Protein AF-A0A661IBD8-F1 (afdb_monomer_lite)

pLDDT: mean 80.23, std 9.5, range [58.62, 95.81]

Secondary structure (DSSP, 8-state):
-HHHHHHHHHHHHHHHHHHHHHHHHHHHHHHHHHHHHHHHHHHHHHHHHHHH-GGGS-GGGG---GGGGGGSPP---SS---GGGG--

Structure (mmCIF, N/CA/C/O backbone):
data_AF-A0A661IBD8-F1
#
_entry.id   AF-A0A661IBD8-F1
#
loop_
_atom_site.group_PDB
_atom_site.id
_atom_site.type_symbol
_atom_site.label_atom_id
_atom_site.label_alt_id
_atom_site.label_comp_id
_atom_site.label_asym_id
_atom_site.label_entity_id
_atom_site.label_seq_id
_atom_site.pdbx_PDB_ins_code
_atom_site.Cartn_x
_atom_site.Cartn_y
_atom_site.Cartn_z
_atom_site.occupancy
_atom_site.B_iso_or_equiv
_atom_site.auth_seq_id
_atom_site.auth_comp_id
_atom_site.auth_asym_id
_atom_site.auth_atom_id
_atom_site.pdbx_PDB_model_num
ATOM 1 N N . MET A 1 1 ? 28.257 -1.913 -56.728 1.00 64.38 1 MET A N 1
ATOM 2 C CA . MET A 1 1 ? 26.929 -1.566 -56.163 1.00 64.38 1 MET A CA 1
ATOM 3 C C . MET A 1 1 ? 26.328 -2.667 -55.298 1.00 64.38 1 MET A C 1
ATOM 5 O O . MET A 1 1 ? 25.962 -2.360 -54.176 1.00 64.38 1 MET A O 1
ATOM 9 N N . LYS A 1 2 ? 26.271 -3.933 -55.748 1.00 70.25 2 LYS A N 1
ATOM 10 C CA . LYS A 1 2 ? 25.652 -5.032 -54.974 1.00 70.25 2 LYS A CA 1
ATOM 11 C C . LYS A 1 2 ? 26.226 -5.194 -53.554 1.00 70.25 2 LYS A C 1
ATOM 13 O O . LYS A 1 2 ? 25.460 -5.210 -52.608 1.00 70.25 2 LYS A O 1
ATOM 18 N N . ILE A 1 3 ? 27.555 -5.187 -53.403 1.00 83.19 3 ILE A N 1
ATOM 19 C CA . ILE A 1 3 ? 28.237 -5.312 -52.096 1.00 83.19 3 ILE A CA 1
ATOM 20 C C . ILE A 1 3 ? 27.896 -4.155 -51.144 1.00 83.19 3 ILE A C 1
ATOM 22 O O . ILE A 1 3 ? 27.652 -4.382 -49.966 1.00 83.19 3 ILE A O 1
ATOM 26 N N . PHE A 1 4 ? 27.822 -2.925 -51.660 1.00 85.75 4 PHE A N 1
ATOM 27 C CA . PHE A 1 4 ? 27.441 -1.745 -50.875 1.00 85.75 4 PHE A CA 1
ATOM 28 C C . PHE A 1 4 ? 26.011 -1.857 -50.336 1.00 8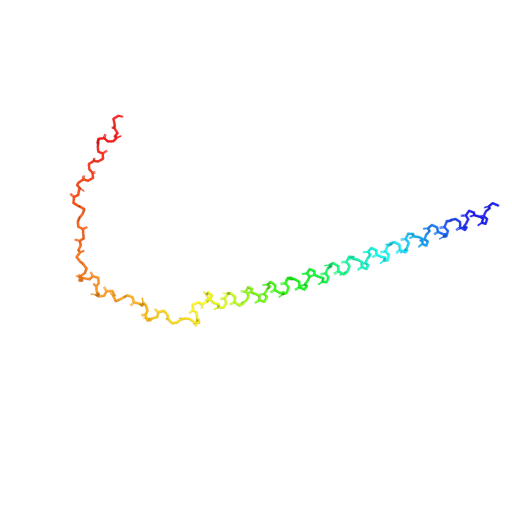5.75 4 PHE A C 1
ATOM 30 O O . PHE A 1 4 ? 25.743 -1.517 -49.188 1.00 85.75 4 PHE A O 1
ATOM 37 N N . LEU A 1 5 ? 25.106 -2.380 -51.162 1.00 86.38 5 LEU A N 1
ATOM 38 C CA . LEU A 1 5 ? 23.702 -2.565 -50.815 1.00 86.38 5 LEU A CA 1
ATOM 39 C C . LEU A 1 5 ? 23.540 -3.662 -49.751 1.00 86.38 5 LEU A C 1
ATOM 41 O O . LEU A 1 5 ? 22.824 -3.472 -48.772 1.00 86.38 5 LEU A O 1
ATOM 45 N N . THR A 1 6 ? 24.294 -4.759 -49.871 1.00 85.56 6 THR A N 1
ATOM 46 C CA . THR A 1 6 ? 24.355 -5.803 -48.839 1.00 85.56 6 THR A CA 1
ATOM 47 C C . THR A 1 6 ? 24.903 -5.262 -47.516 1.00 85.56 6 THR A C 1
ATOM 49 O O . THR A 1 6 ? 24.356 -5.559 -46.457 1.00 85.56 6 THR A O 1
ATOM 52 N N . PHE A 1 7 ? 25.940 -4.421 -47.561 1.00 89.62 7 PHE A N 1
ATOM 53 C CA . PHE A 1 7 ? 26.522 -3.814 -46.362 1.00 89.62 7 PHE A CA 1
ATOM 54 C C . PHE A 1 7 ? 25.539 -2.869 -45.662 1.00 89.62 7 PHE A C 1
ATOM 56 O O . PHE A 1 7 ? 25.421 -2.884 -44.439 1.00 89.62 7 PHE A O 1
ATOM 63 N N . MET A 1 8 ? 24.777 -2.096 -46.439 1.00 87.12 8 MET A N 1
ATOM 64 C CA . MET A 1 8 ? 23.752 -1.204 -45.907 1.00 87.12 8 MET A CA 1
ATOM 65 C C . MET A 1 8 ? 22.626 -1.984 -45.210 1.00 87.12 8 MET A C 1
ATOM 67 O O . MET A 1 8 ? 22.175 -1.580 -44.140 1.00 87.12 8 MET A O 1
ATOM 71 N N . ILE A 1 9 ? 22.203 -3.124 -45.763 1.00 87.94 9 ILE A N 1
ATOM 72 C CA . ILE A 1 9 ? 21.181 -3.985 -45.144 1.00 87.94 9 ILE A CA 1
ATOM 73 C C . ILE A 1 9 ? 21.690 -4.568 -43.818 1.00 87.94 9 ILE A C 1
ATOM 75 O O . ILE A 1 9 ? 20.995 -4.493 -42.804 1.00 87.94 9 ILE A O 1
ATOM 79 N N . ILE A 1 10 ? 22.921 -5.089 -43.798 1.00 88.19 10 ILE A N 1
ATOM 80 C CA . ILE A 1 10 ? 23.526 -5.655 -42.584 1.00 88.19 10 ILE A CA 1
ATOM 81 C C . ILE A 1 10 ? 23.660 -4.575 -41.503 1.00 88.19 10 ILE A C 1
ATOM 83 O O . ILE A 1 10 ? 23.261 -4.796 -40.360 1.00 88.19 10 ILE A O 1
ATOM 87 N N . PHE A 1 11 ? 24.131 -3.380 -41.859 1.00 86.50 11 PHE A N 1
ATOM 88 C CA . PHE A 1 11 ? 24.309 -2.288 -40.904 1.00 86.50 11 PHE A CA 1
ATOM 89 C C . PHE A 1 11 ? 22.987 -1.836 -40.260 1.00 86.50 11 PHE A C 1
ATOM 91 O O . PHE A 1 11 ? 22.912 -1.691 -39.040 1.00 86.50 11 PHE A O 1
ATOM 98 N N . ASN A 1 12 ? 21.917 -1.697 -41.048 1.00 81.94 12 ASN A N 1
ATOM 99 C CA . ASN A 1 12 ? 20.594 -1.349 -40.517 1.00 81.94 12 ASN A CA 1
ATOM 100 C C . ASN A 1 12 ? 20.020 -2.447 -39.604 1.00 81.94 12 ASN A C 1
ATOM 102 O O . ASN A 1 12 ? 19.410 -2.138 -38.579 1.00 81.94 12 ASN A O 1
ATOM 106 N N . SER A 1 13 ? 20.261 -3.724 -39.922 1.00 82.31 13 SER A N 1
ATOM 107 C CA . SER A 1 13 ? 19.820 -4.839 -39.071 1.00 82.31 13 SER A CA 1
ATOM 108 C C . SER A 1 13 ? 20.512 -4.855 -37.698 1.00 82.31 13 SER A C 1
ATOM 110 O O . SER A 1 13 ? 19.871 -5.139 -36.686 1.00 82.31 13 SER A O 1
ATOM 112 N N . LEU A 1 14 ? 21.791 -4.463 -37.638 1.00 82.50 14 LEU A N 1
ATOM 113 C CA . LEU A 1 14 ? 22.546 -4.338 -36.388 1.00 82.50 14 LEU A CA 1
ATOM 114 C C . LEU A 1 14 ? 22.032 -3.193 -35.507 1.00 82.50 14 LEU A C 1
ATOM 116 O O . LEU A 1 14 ? 21.915 -3.366 -34.294 1.00 82.50 14 LEU A O 1
ATOM 120 N N . LEU A 1 15 ? 21.686 -2.049 -36.105 1.00 82.94 15 LEU A N 1
ATOM 121 C CA . LEU A 1 15 ? 21.124 -0.910 -35.374 1.00 82.94 15 LEU A CA 1
ATOM 122 C C . LEU A 1 15 ? 19.767 -1.252 -34.741 1.00 82.94 15 LEU A C 1
ATOM 124 O O . LEU A 1 15 ? 19.579 -1.023 -33.546 1.00 82.94 15 LEU A O 1
ATOM 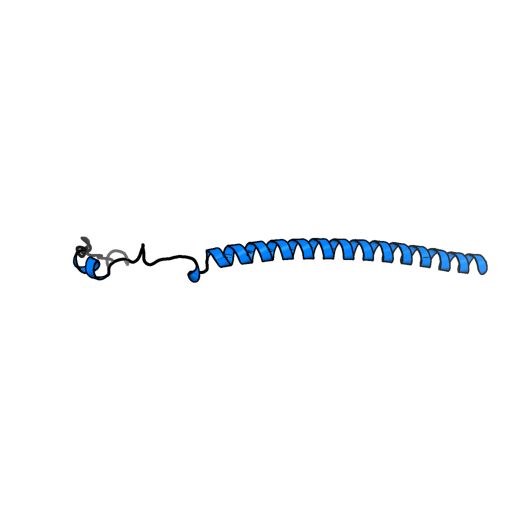128 N N . MET A 1 16 ? 18.858 -1.888 -35.491 1.00 81.00 16 MET A N 1
ATOM 129 C CA . MET A 1 16 ? 17.573 -2.346 -34.937 1.00 81.00 16 MET A CA 1
ATOM 130 C C . MET A 1 16 ? 17.752 -3.364 -33.803 1.00 81.00 16 MET A C 1
ATOM 132 O O . MET A 1 16 ? 17.050 -3.293 -32.792 1.00 81.00 16 MET A O 1
ATOM 136 N N . ALA A 1 17 ? 18.692 -4.303 -33.939 1.00 82.75 17 ALA A N 1
ATOM 137 C CA . ALA A 1 17 ? 18.962 -5.286 -32.895 1.00 82.75 17 ALA A CA 1
ATOM 138 C C . ALA A 1 17 ? 19.479 -4.624 -31.604 1.00 82.75 17 ALA A C 1
ATOM 140 O O . ALA A 1 17 ? 19.017 -4.969 -30.513 1.00 82.75 17 ALA A O 1
ATOM 141 N N . ALA A 1 18 ? 20.370 -3.634 -31.711 1.00 80.62 18 ALA A N 1
ATOM 142 C CA . ALA A 1 18 ? 20.905 -2.906 -30.562 1.00 80.62 18 ALA A CA 1
ATOM 143 C C . ALA A 1 18 ? 19.825 -2.108 -29.805 1.00 80.62 18 ALA A C 1
ATOM 145 O O . ALA A 1 18 ? 19.749 -2.191 -28.575 1.00 80.62 18 ALA A O 1
ATOM 146 N N . ASP A 1 19 ? 18.943 -1.405 -30.522 1.00 79.38 19 ASP A N 1
ATOM 147 C CA . ASP A 1 19 ? 17.821 -0.681 -29.908 1.00 79.38 19 ASP A CA 1
ATOM 148 C C . ASP A 1 19 ? 16.813 -1.629 -29.252 1.00 79.38 19 ASP A C 1
ATOM 150 O O . ASP A 1 19 ? 16.325 -1.365 -28.148 1.00 79.38 19 ASP A O 1
ATOM 154 N N . SER A 1 20 ? 16.549 -2.783 -29.873 1.00 79.19 20 SER A N 1
ATOM 155 C CA . SER A 1 20 ? 15.673 -3.802 -29.289 1.00 79.19 20 SER A CA 1
ATOM 156 C C . SER A 1 20 ? 16.230 -4.355 -27.970 1.00 79.19 20 SER A C 1
ATOM 158 O O . SER A 1 20 ? 15.492 -4.494 -26.992 1.00 79.19 20 SER A O 1
ATOM 160 N N . ALA A 1 21 ? 17.544 -4.594 -27.897 1.00 80.12 21 ALA A N 1
ATOM 161 C CA . ALA A 1 21 ? 18.210 -5.091 -26.698 1.00 80.12 21 ALA A CA 1
ATOM 162 C C . ALA A 1 21 ? 18.194 -4.051 -25.567 1.00 80.12 21 ALA A C 1
ATOM 164 O O . ALA A 1 21 ? 17.920 -4.388 -24.411 1.00 80.12 21 ALA A O 1
ATOM 165 N N . LYS A 1 22 ? 18.423 -2.775 -25.900 1.00 80.69 22 LYS A N 1
ATOM 166 C CA . LYS A 1 22 ? 18.342 -1.662 -24.946 1.00 80.69 22 LYS A CA 1
ATOM 167 C C . LYS A 1 22 ? 16.919 -1.483 -24.410 1.00 80.69 22 LYS A C 1
ATOM 169 O O . LYS A 1 22 ? 16.723 -1.451 -23.196 1.00 80.69 22 LYS A O 1
ATOM 174 N N . SER A 1 23 ? 15.927 -1.473 -25.298 1.00 81.88 23 SER A N 1
ATOM 175 C CA . SER A 1 23 ? 14.505 -1.397 -24.945 1.00 81.88 23 SER A CA 1
ATOM 176 C C . SER A 1 23 ? 14.077 -2.549 -24.030 1.00 81.88 23 SER A C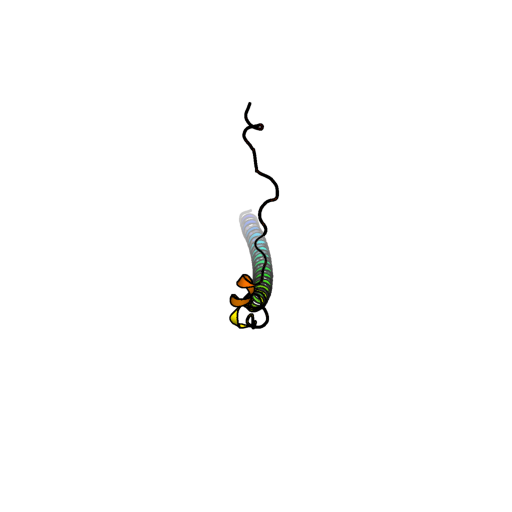 1
ATOM 178 O O . SER A 1 23 ? 13.413 -2.336 -23.012 1.00 81.88 23 SER A O 1
ATOM 180 N N . ASN A 1 24 ? 14.514 -3.776 -24.323 1.00 83.19 24 ASN A N 1
ATOM 181 C CA . ASN A 1 24 ? 14.187 -4.943 -23.508 1.00 83.19 24 ASN A CA 1
ATOM 182 C C . ASN A 1 24 ? 14.821 -4.859 -22.104 1.00 83.19 24 ASN A C 1
ATOM 184 O O . ASN A 1 24 ? 14.156 -5.116 -21.097 1.00 83.19 24 ASN A O 1
ATOM 188 N N . LYS A 1 25 ? 16.072 -4.389 -22.010 1.00 85.88 25 LYS A N 1
ATOM 189 C CA . LYS A 1 25 ? 16.749 -4.140 -20.727 1.00 85.88 25 LYS A CA 1
ATOM 190 C C . LYS A 1 25 ? 16.021 -3.088 -19.883 1.00 85.88 25 LYS A C 1
ATOM 192 O O . LYS A 1 25 ? 15.810 -3.298 -18.690 1.00 85.88 25 LYS A O 1
ATOM 197 N N . GLU A 1 26 ? 15.582 -1.987 -20.490 1.00 86.12 26 GLU A N 1
ATOM 198 C CA . GLU A 1 26 ? 14.818 -0.935 -19.804 1.00 86.12 26 GLU A CA 1
ATOM 199 C C . GLU A 1 26 ? 13.422 -1.404 -19.366 1.00 86.12 26 GLU A C 1
ATOM 201 O O . GLU A 1 26 ? 12.931 -1.025 -18.299 1.00 86.12 26 GLU A O 1
ATOM 206 N N . ARG A 1 27 ? 12.756 -2.243 -20.168 1.00 86.44 27 ARG A N 1
ATOM 207 C CA . ARG A 1 27 ? 11.482 -2.870 -19.785 1.00 86.44 27 ARG A CA 1
ATOM 208 C C . ARG A 1 27 ? 11.656 -3.795 -18.583 1.00 86.44 27 ARG A C 1
ATOM 210 O O . ARG A 1 27 ? 10.872 -3.688 -17.642 1.00 86.44 27 ARG A O 1
ATOM 217 N N . LYS A 1 28 ? 12.697 -4.631 -18.574 1.00 89.50 28 LYS A N 1
ATOM 218 C CA . LYS A 1 28 ? 12.999 -5.529 -17.452 1.00 89.50 28 LYS A CA 1
ATOM 219 C C . LYS A 1 28 ? 13.288 -4.758 -16.161 1.00 89.50 28 LYS A C 1
ATOM 221 O O . LYS A 1 28 ? 12.681 -5.048 -15.137 1.00 89.50 28 LYS A O 1
ATOM 226 N N . ALA A 1 29 ? 14.111 -3.710 -16.230 1.00 91.44 29 ALA A N 1
ATOM 227 C CA . ALA A 1 29 ? 14.421 -2.874 -15.068 1.00 91.44 29 ALA A CA 1
ATOM 228 C C . ALA A 1 29 ? 13.172 -2.177 -14.489 1.00 91.44 29 ALA A C 1
ATOM 230 O O . ALA A 1 29 ? 13.007 -2.080 -13.272 1.00 91.44 29 ALA A O 1
ATOM 231 N N . ARG A 1 30 ? 12.253 -1.718 -15.352 1.00 91.56 30 ARG A N 1
ATOM 232 C CA . ARG A 1 30 ? 10.963 -1.160 -14.915 1.00 91.56 30 ARG A CA 1
ATOM 233 C C . ARG A 1 30 ? 10.080 -2.209 -14.246 1.00 91.56 30 ARG A C 1
ATOM 235 O O . ARG A 1 30 ? 9.507 -1.911 -13.203 1.00 91.56 30 ARG A O 1
ATOM 242 N N . ALA A 1 31 ? 9.989 -3.411 -14.814 1.00 91.75 31 ALA A N 1
ATOM 243 C CA . ALA A 1 31 ? 9.205 -4.500 -14.237 1.00 91.75 31 ALA A CA 1
ATOM 244 C C . ALA A 1 31 ? 9.727 -4.902 -12.848 1.00 91.75 31 ALA A C 1
ATOM 246 O O . ALA A 1 31 ? 8.944 -4.990 -11.908 1.00 91.75 31 ALA A O 1
ATOM 247 N N . GLU A 1 32 ? 11.045 -5.046 -12.687 1.00 93.50 32 GLU A N 1
ATOM 248 C CA . GLU A 1 32 ? 11.674 -5.350 -11.393 1.00 93.50 32 GLU A CA 1
ATOM 249 C C . GLU A 1 32 ? 11.403 -4.256 -10.350 1.00 93.50 32 GLU A C 1
ATOM 251 O O . GLU A 1 32 ? 11.088 -4.553 -9.196 1.00 93.50 32 GLU A O 1
ATOM 256 N N . LYS A 1 33 ? 11.455 -2.980 -10.755 1.00 94.69 33 LYS A N 1
ATOM 257 C CA . LYS A 1 33 ? 11.134 -1.856 -9.866 1.00 94.69 33 LYS A CA 1
ATOM 258 C C . LYS A 1 33 ? 9.676 -1.882 -9.402 1.00 94.69 33 LYS A C 1
ATOM 260 O O . LYS A 1 33 ? 9.421 -1.634 -8.225 1.00 94.69 33 LYS A O 1
ATOM 265 N N . GLN A 1 34 ? 8.735 -2.172 -10.302 1.00 94.06 34 GLN A N 1
ATOM 266 C CA . GLN A 1 34 ? 7.316 -2.270 -9.947 1.00 94.06 34 GLN A CA 1
ATOM 267 C C . GLN A 1 34 ? 7.051 -3.475 -9.047 1.00 94.06 34 GLN A C 1
ATOM 269 O O . GLN A 1 34 ? 6.397 -3.325 -8.023 1.00 94.06 34 GLN A O 1
ATOM 274 N N . LEU A 1 35 ? 7.644 -4.633 -9.353 1.00 94.94 35 LEU A N 1
ATOM 275 C CA . LEU A 1 35 ? 7.536 -5.823 -8.511 1.00 94.94 35 LEU A CA 1
ATOM 276 C C . LEU A 1 35 ? 8.009 -5.536 -7.080 1.00 94.94 35 LEU A C 1
ATOM 278 O O . LEU A 1 35 ? 7.329 -5.878 -6.118 1.00 94.94 35 LEU A O 1
ATOM 282 N N . LYS A 1 36 ? 9.153 -4.857 -6.930 1.00 94.69 36 LYS A N 1
ATOM 283 C CA . LYS A 1 36 ? 9.664 -4.472 -5.611 1.00 94.69 36 LYS A CA 1
ATOM 284 C C . LYS A 1 36 ? 8.695 -3.554 -4.864 1.00 94.69 36 LYS A C 1
ATOM 286 O O . LYS A 1 36 ? 8.467 -3.765 -3.677 1.00 94.69 36 LYS A O 1
ATOM 291 N N . LYS A 1 37 ? 8.119 -2.571 -5.557 1.00 95.81 37 LYS A N 1
ATOM 292 C CA . LYS A 1 37 ? 7.146 -1.642 -4.975 1.00 95.81 37 LYS A CA 1
ATOM 293 C C . LYS A 1 37 ? 5.887 -2.370 -4.499 1.00 95.81 37 LYS A C 1
ATOM 295 O O . LYS A 1 37 ? 5.441 -2.125 -3.384 1.00 95.81 37 LYS A O 1
ATOM 300 N N . GLU A 1 38 ? 5.353 -3.289 -5.299 1.00 94.81 38 GLU A N 1
ATOM 301 C CA . GLU A 1 38 ? 4.164 -4.052 -4.908 1.00 94.81 38 GLU A CA 1
ATOM 302 C C . GLU A 1 38 ? 4.439 -4.995 -3.734 1.00 94.81 38 GLU A C 1
ATOM 304 O O . GLU A 1 38 ? 3.634 -5.058 -2.811 1.00 94.81 38 GLU A O 1
ATOM 309 N N . MET A 1 39 ? 5.615 -5.629 -3.674 1.00 93.94 39 MET A N 1
ATOM 310 C CA . MET A 1 39 ? 6.005 -6.418 -2.496 1.00 93.94 39 MET A CA 1
ATOM 311 C C . MET A 1 39 ? 6.102 -5.569 -1.217 1.00 93.94 39 MET A C 1
ATOM 313 O O . MET A 1 39 ? 5.802 -6.049 -0.125 1.00 93.94 39 MET A O 1
ATOM 317 N N . GLU A 1 40 ? 6.561 -4.319 -1.316 1.00 95.12 40 GLU A N 1
ATOM 318 C CA . GLU A 1 40 ? 6.600 -3.393 -0.176 1.00 95.12 40 GLU A CA 1
ATOM 319 C C . GLU A 1 40 ? 5.187 -2.964 0.251 1.00 95.12 40 GLU A C 1
ATOM 321 O O . GLU A 1 40 ? 4.895 -2.942 1.450 1.00 95.12 40 GLU A O 1
ATOM 326 N N . ASN A 1 41 ? 4.296 -2.699 -0.710 1.00 93.62 41 ASN A N 1
ATOM 327 C CA . ASN A 1 41 ? 2.887 -2.405 -0.446 1.00 93.62 41 ASN A CA 1
ATOM 328 C C . ASN A 1 41 ? 2.188 -3.584 0.244 1.00 93.62 41 ASN A C 1
ATOM 330 O O . ASN A 1 41 ? 1.533 -3.399 1.265 1.00 93.62 41 ASN A O 1
ATOM 334 N N . GLU A 1 42 ? 2.370 -4.803 -0.263 1.00 91.19 42 GLU A N 1
ATOM 335 C CA . GLU A 1 42 ? 1.752 -6.011 0.287 1.00 91.19 42 GLU A CA 1
ATOM 336 C C . GLU A 1 42 ? 2.195 -6.267 1.733 1.00 91.19 42 GLU A C 1
ATOM 338 O O . GLU A 1 42 ? 1.367 -6.529 2.605 1.00 91.19 42 GLU A O 1
ATOM 343 N N . LYS A 1 43 ? 3.486 -6.076 2.038 1.00 90.06 43 LYS A N 1
ATOM 344 C CA . LYS A 1 43 ? 3.992 -6.137 3.420 1.00 90.06 43 LYS A CA 1
ATOM 345 C C . LYS A 1 43 ? 3.337 -5.101 4.330 1.00 90.06 43 LYS A C 1
ATOM 347 O O . LYS A 1 43 ? 3.031 -5.409 5.484 1.00 90.06 43 LYS A O 1
ATOM 352 N N . LYS A 1 44 ? 3.138 -3.874 3.837 1.00 89.50 44 LYS A N 1
ATOM 353 C CA . LYS A 1 44 ? 2.449 -2.818 4.588 1.00 89.50 44 LYS A CA 1
ATOM 354 C C . LYS A 1 44 ? 0.997 -3.214 4.867 1.00 89.50 44 LYS A C 1
ATOM 356 O O . LYS A 1 44 ? 0.577 -3.151 6.021 1.00 89.50 44 LYS A O 1
ATOM 361 N N . TYR A 1 45 ? 0.271 -3.684 3.856 1.00 87.25 45 TYR A N 1
ATOM 362 C CA . TYR A 1 45 ? -1.122 -4.102 4.007 1.00 87.25 45 TYR A CA 1
ATOM 363 C C . TYR A 1 45 ? -1.280 -5.309 4.929 1.00 87.25 45 TYR A C 1
ATOM 365 O O . TYR A 1 45 ? -2.182 -5.307 5.756 1.00 87.25 45 TYR A O 1
ATOM 373 N N . ALA A 1 46 ? -0.377 -6.290 4.884 1.00 86.19 46 ALA A N 1
ATOM 374 C CA . ALA A 1 46 ? -0.400 -7.419 5.817 1.00 86.19 46 ALA A CA 1
ATOM 375 C C . ALA A 1 46 ? -0.252 -6.962 7.284 1.00 86.19 46 ALA A C 1
ATOM 377 O O . ALA A 1 46 ? -0.928 -7.470 8.185 1.00 86.19 46 ALA A O 1
ATOM 378 N N . LYS A 1 47 ? 0.596 -5.956 7.536 1.00 81.19 47 LYS A N 1
ATOM 379 C CA . LYS A 1 47 ? 0.759 -5.361 8.869 1.00 81.19 47 LYS A CA 1
ATOM 380 C C . LYS A 1 47 ? -0.494 -4.600 9.314 1.00 81.19 47 LYS A C 1
ATOM 382 O O . LYS A 1 47 ? -0.923 -4.760 10.453 1.00 81.19 47 LYS A O 1
ATOM 387 N N . GLU A 1 48 ? -1.089 -3.801 8.432 1.00 80.06 48 GLU A N 1
ATOM 388 C CA . GLU A 1 48 ? -2.333 -3.068 8.717 1.00 80.06 48 GLU A CA 1
ATOM 389 C C . GLU A 1 48 ? -3.516 -4.022 8.926 1.00 80.06 48 GLU A C 1
ATOM 391 O O . GLU A 1 48 ? -4.271 -3.868 9.879 1.00 80.06 48 GLU A O 1
ATOM 396 N N . GLN A 1 49 ? -3.634 -5.076 8.120 1.00 75.00 49 GLN A N 1
ATOM 397 C CA . GLN A 1 49 ? -4.650 -6.113 8.298 1.00 75.00 49 GLN A CA 1
ATOM 398 C C . GLN A 1 49 ? -4.534 -6.790 9.667 1.00 75.00 49 GLN A C 1
ATOM 400 O O . GLN A 1 49 ? -5.545 -7.082 10.301 1.00 75.00 49 GLN A O 1
ATOM 405 N N . THR A 1 50 ? -3.309 -7.001 10.155 1.00 72.31 50 THR A N 1
ATOM 406 C CA . THR A 1 50 ? -3.066 -7.542 11.500 1.00 72.31 50 THR A CA 1
ATOM 407 C C . THR A 1 50 ? -3.565 -6.585 12.592 1.00 72.31 50 THR A C 1
ATOM 409 O O . THR A 1 50 ? -4.122 -7.046 13.586 1.00 72.31 50 THR A O 1
ATOM 412 N N . PHE A 1 51 ? -3.422 -5.270 12.395 1.00 71.81 51 PHE A N 1
ATOM 413 C CA . PHE A 1 51 ? -3.945 -4.236 13.301 1.00 71.81 51 PHE A CA 1
ATOM 414 C C . PHE A 1 51 ? -5.482 -4.170 13.297 1.00 71.81 51 PHE A C 1
ATOM 416 O O . PHE A 1 51 ? -6.089 -3.974 14.338 1.00 71.81 51 PHE A O 1
ATOM 423 N N . TYR A 1 52 ? -6.140 -4.368 12.153 1.00 68.81 52 TYR A N 1
ATOM 424 C CA . TYR A 1 52 ? -7.612 -4.378 12.092 1.00 68.81 52 TYR A CA 1
ATOM 425 C C . TYR A 1 52 ? -8.239 -5.737 12.420 1.00 68.81 52 TYR A C 1
ATOM 427 O O . TYR A 1 52 ? -9.459 -5.864 12.476 1.00 68.81 52 TYR A O 1
ATOM 435 N N . SER A 1 53 ? -7.425 -6.773 12.618 1.00 68.12 53 SER A N 1
ATOM 436 C CA . SER A 1 53 ? -7.927 -8.094 12.974 1.00 68.12 53 SER A CA 1
ATOM 437 C C . SER A 1 53 ? -8.281 -8.130 14.457 1.00 68.12 53 SER A C 1
ATOM 439 O O . SER A 1 53 ? -7.391 -8.098 15.307 1.00 68.12 53 SER A O 1
ATOM 441 N N . GLU A 1 54 ? -9.573 -8.290 14.758 1.00 65.69 54 GLU A N 1
ATOM 442 C CA . GLU A 1 54 ? -10.102 -8.353 16.130 1.00 65.69 54 GLU A CA 1
ATOM 443 C C . GLU A 1 54 ? -9.382 -9.372 17.024 1.00 65.69 54 GLU A C 1
ATOM 445 O O . GLU A 1 54 ? -9.285 -9.190 18.230 1.00 65.69 54 GLU A O 1
ATOM 450 N N . LYS A 1 55 ? -8.809 -10.424 16.425 1.00 72.12 55 LYS A N 1
ATOM 451 C CA . LYS A 1 55 ? -8.068 -11.489 17.118 1.00 72.12 55 LYS A CA 1
ATOM 452 C C . LYS A 1 55 ? -6.890 -10.993 17.967 1.00 72.12 55 LYS A C 1
ATOM 454 O O . LYS A 1 55 ? -6.459 -11.725 18.851 1.00 72.12 55 LYS A O 1
ATOM 459 N N . ASN A 1 56 ? -6.353 -9.806 17.679 1.00 68.94 56 ASN A N 1
ATOM 460 C CA . ASN A 1 56 ? -5.189 -9.251 18.377 1.00 68.94 56 ASN A CA 1
ATOM 461 C C . ASN A 1 56 ? -5.551 -8.213 19.452 1.00 68.94 56 ASN A C 1
ATOM 463 O O . ASN A 1 56 ? -4.646 -7.684 20.097 1.00 68.94 56 ASN A O 1
ATOM 467 N N . TYR A 1 57 ? -6.839 -7.913 19.647 1.00 70.31 57 TYR A N 1
ATOM 468 C CA . TYR A 1 57 ? -7.312 -6.893 20.580 1.00 70.31 57 TYR A CA 1
ATOM 469 C C . TYR A 1 57 ? -8.329 -7.491 21.547 1.00 70.31 57 TYR A C 1
ATOM 471 O O . TYR A 1 57 ? -9.253 -8.193 21.146 1.00 70.31 57 TYR A O 1
ATOM 479 N N . ASP A 1 58 ? -8.161 -7.204 22.836 1.00 75.12 58 ASP A N 1
ATOM 480 C CA . ASP A 1 58 ? -9.138 -7.584 23.852 1.00 75.12 58 ASP A CA 1
ATOM 481 C C . ASP A 1 58 ? -10.182 -6.474 24.007 1.00 75.12 58 ASP A C 1
ATOM 483 O O . ASP A 1 58 ? -9.966 -5.478 24.698 1.00 75.12 58 ASP A O 1
ATOM 487 N N . PHE A 1 59 ? -11.320 -6.640 23.334 1.00 71.06 59 PHE A N 1
ATOM 488 C CA . PHE A 1 59 ? -12.438 -5.698 23.417 1.00 71.06 59 PHE A CA 1
ATOM 489 C C . PHE A 1 59 ? -13.294 -5.877 24.676 1.00 71.06 59 PHE A C 1
ATOM 491 O O . PHE A 1 59 ? -14.170 -5.051 24.925 1.00 71.06 59 PHE A O 1
ATOM 498 N N . LYS A 1 60 ? -13.035 -6.899 25.508 1.00 73.56 60 LYS A N 1
ATOM 499 C CA . LYS A 1 60 ? -13.829 -7.156 26.722 1.00 73.56 60 LYS A CA 1
ATOM 500 C C . LYS A 1 60 ? -13.698 -6.044 27.759 1.00 73.56 60 LYS A C 1
ATOM 502 O O . LYS A 1 60 ? -14.631 -5.790 28.508 1.00 73.56 60 LYS A O 1
ATOM 507 N N . GLY A 1 61 ? -12.564 -5.340 27.781 1.00 72.12 61 GLY A N 1
ATOM 508 C CA . GLY A 1 61 ? -12.356 -4.196 28.676 1.00 72.12 61 GLY A CA 1
ATOM 509 C C . GLY A 1 61 ? -13.225 -2.972 28.355 1.00 72.12 61 GLY A C 1
ATOM 510 O O . GLY A 1 61 ? -13.381 -2.107 29.211 1.00 72.12 61 GLY A O 1
ATOM 511 N N . ALA A 1 62 ? -13.790 -2.897 27.145 1.00 73.25 62 ALA A N 1
ATOM 512 C CA . ALA A 1 62 ? -14.696 -1.834 26.704 1.00 73.25 62 ALA A CA 1
ATOM 513 C C . ALA A 1 62 ? -16.150 -2.322 26.562 1.00 73.25 62 ALA A C 1
ATOM 515 O O . ALA A 1 62 ? -16.994 -1.603 26.025 1.00 73.25 62 ALA A O 1
ATOM 516 N N . GLU A 1 63 ? -16.447 -3.547 27.007 1.00 77.94 63 GLU A N 1
ATOM 517 C CA . GLU A 1 63 ? -17.781 -4.126 26.905 1.00 77.94 63 GLU A CA 1
ATOM 518 C C . GLU A 1 63 ? -18.733 -3.405 27.868 1.00 77.94 63 GLU A C 1
ATOM 520 O O . GLU A 1 63 ? -18.537 -3.380 29.084 1.00 77.94 63 GLU A O 1
ATOM 525 N N . VAL A 1 64 ? -19.757 -2.762 27.306 1.00 77.88 64 VAL A N 1
ATOM 526 C CA . VAL A 1 64 ? -20.759 -2.035 28.087 1.00 77.88 64 VAL A CA 1
ATOM 527 C C . VAL A 1 64 ? -21.640 -3.047 28.806 1.00 77.88 64 VAL A C 1
ATOM 529 O O . VAL A 1 64 ? -22.219 -3.938 28.181 1.00 77.88 64 VAL A O 1
ATOM 532 N N . ASN A 1 65 ? -21.773 -2.889 30.123 1.00 83.69 65 ASN A N 1
ATOM 533 C CA . ASN A 1 65 ? -22.689 -3.707 30.900 1.00 83.69 65 ASN A CA 1
ATOM 534 C C . ASN A 1 65 ? -24.132 -3.416 30.464 1.00 83.69 65 ASN A C 1
ATOM 536 O O . ASN A 1 65 ? -24.643 -2.324 30.710 1.00 83.69 65 ASN A O 1
ATOM 540 N N . LYS A 1 66 ? -24.798 -4.394 29.848 1.00 80.31 66 LYS A N 1
ATOM 541 C CA . LYS A 1 66 ? -26.194 -4.253 29.414 1.00 80.31 66 LYS A CA 1
ATOM 542 C C . LYS A 1 66 ? -27.136 -4.017 30.589 1.00 80.31 66 LYS A C 1
AT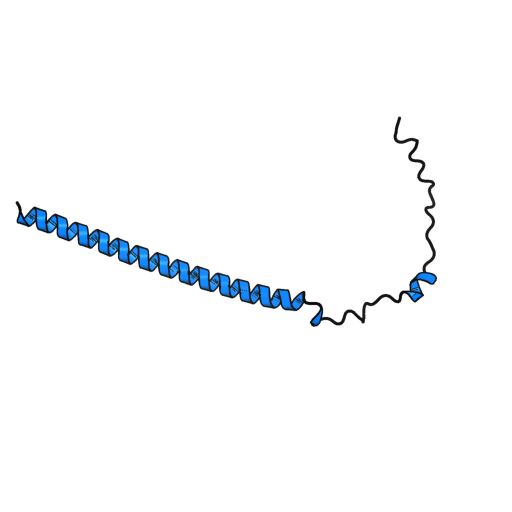OM 544 O O . LYS A 1 66 ? -28.063 -3.237 30.448 1.00 80.31 66 LYS A O 1
ATOM 549 N N . ASP A 1 67 ? -26.831 -4.573 31.754 1.00 84.56 67 ASP A N 1
ATOM 550 C CA . ASP A 1 67 ? -27.636 -4.394 32.965 1.00 84.56 67 ASP A CA 1
ATOM 551 C C . ASP A 1 67 ? -27.547 -2.953 33.504 1.00 84.56 67 ASP A C 1
ATOM 553 O O . ASP A 1 67 ? -28.366 -2.530 34.313 1.00 84.56 67 ASP A O 1
ATOM 557 N N . SER A 1 68 ? -26.563 -2.162 33.050 1.00 81.06 68 SER A N 1
ATOM 558 C CA . SER A 1 68 ? -26.499 -0.731 33.369 1.00 81.06 68 SER A CA 1
ATOM 559 C C . SER A 1 68 ? -27.478 0.120 32.555 1.00 81.06 68 SER A C 1
ATOM 561 O O . SER A 1 68 ? -27.746 1.253 32.954 1.00 81.06 68 SER A O 1
ATOM 563 N N . LEU A 1 69 ? -28.049 -0.408 31.463 1.00 76.69 69 LEU A N 1
ATOM 564 C CA . LEU A 1 69 ? -29.032 0.318 30.648 1.00 76.69 69 LEU A CA 1
ATOM 565 C C . LEU A 1 69 ? -30.301 0.637 31.443 1.00 76.69 69 LEU A C 1
ATOM 567 O O . LEU A 1 69 ? -30.843 1.722 31.274 1.00 76.69 69 LEU A O 1
ATOM 571 N N . ASP A 1 70 ? -30.698 -0.234 32.373 1.00 81.81 70 ASP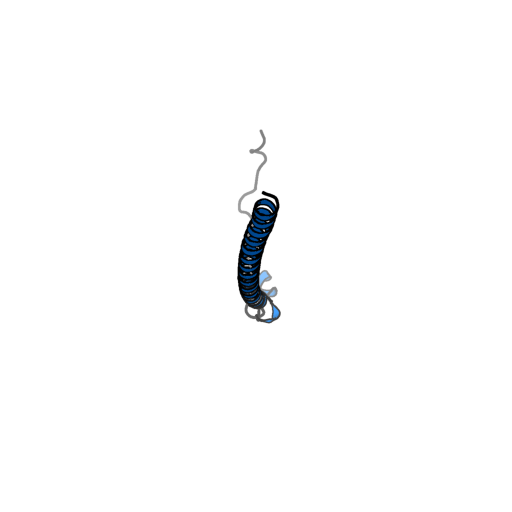 A N 1
ATOM 572 C CA . ASP A 1 70 ? -31.877 -0.032 33.229 1.00 81.81 70 ASP A CA 1
ATOM 573 C C . ASP A 1 70 ? -31.735 1.179 34.169 1.00 81.81 70 ASP A C 1
ATOM 575 O O . ASP A 1 70 ? -32.721 1.708 34.678 1.00 81.81 70 ASP A O 1
ATOM 579 N N . SER A 1 71 ? -30.497 1.624 34.417 1.00 83.62 71 SER A N 1
ATOM 580 C CA . SER A 1 71 ? -30.201 2.802 35.241 1.00 83.62 71 SER A CA 1
ATOM 581 C C . SER A 1 71 ? -30.123 4.107 34.445 1.00 83.62 71 SER A C 1
ATOM 583 O O . SER A 1 71 ? -30.027 5.183 35.041 1.00 83.62 71 SER A O 1
ATOM 585 N N . VAL A 1 72 ? -30.151 4.030 33.111 1.00 80.75 72 VAL A N 1
ATOM 586 C CA . VAL A 1 72 ? -30.141 5.206 32.243 1.00 80.75 72 VAL A CA 1
ATOM 587 C C . VAL A 1 72 ? -31.568 5.752 32.171 1.00 80.75 72 VAL A C 1
ATOM 589 O O . VAL A 1 72 ? -32.468 5.031 31.746 1.00 80.75 72 VAL A O 1
ATOM 592 N N . PRO A 1 73 ? -31.810 7.008 32.582 1.00 84.19 73 PRO A N 1
ATOM 593 C CA . PRO A 1 73 ? -33.139 7.590 32.503 1.00 84.19 73 PRO A CA 1
ATOM 594 C C . PRO A 1 73 ? -33.573 7.702 31.043 1.00 84.19 73 PRO A C 1
ATOM 596 O O . PRO A 1 73 ? -32.832 8.203 30.193 1.00 84.19 73 PRO A O 1
ATOM 599 N N . GLU A 1 74 ? -34.789 7.247 30.769 1.00 80.44 74 GLU A N 1
ATOM 600 C CA . GLU A 1 74 ? -35.411 7.381 29.462 1.00 80.44 74 GLU A CA 1
ATOM 601 C C . GLU A 1 74 ? -35.687 8.872 29.207 1.00 80.44 74 GLU A C 1
ATOM 603 O O . GLU A 1 74 ? -36.354 9.548 29.993 1.00 80.44 74 GLU A O 1
ATOM 608 N N . LEU A 1 75 ? -35.082 9.423 28.153 1.00 80.44 75 LEU A N 1
ATOM 609 C CA . LEU A 1 75 ? -35.272 10.819 27.776 1.00 80.44 75 LEU A CA 1
ATOM 610 C C . LEU A 1 75 ? -36.504 10.910 26.882 1.00 80.44 75 LEU A C 1
ATOM 612 O O . LEU A 1 75 ? -36.439 10.579 25.698 1.00 80.44 75 LEU A O 1
ATOM 616 N N . GLU A 1 76 ? -37.615 11.384 27.434 1.00 76.75 76 GLU A N 1
ATOM 617 C CA . GLU A 1 76 ? -38.763 11.755 26.613 1.00 76.75 76 GLU A CA 1
ATOM 618 C C . GLU A 1 76 ? -38.448 13.039 25.822 1.00 76.75 76 GLU A C 1
ATOM 620 O O . GLU A 1 76 ? -37.874 13.990 26.375 1.00 76.75 76 GLU A O 1
ATOM 625 N N . PRO A 1 77 ? -38.802 13.107 24.526 1.00 74.44 77 PRO A N 1
ATOM 626 C CA . PRO A 1 77 ? -38.714 14.350 23.778 1.00 74.44 77 PRO A CA 1
ATOM 627 C C . PRO A 1 77 ? -39.591 15.408 24.461 1.00 74.44 77 PRO A C 1
ATOM 629 O O . PRO A 1 77 ? -40.799 15.242 24.571 1.00 74.44 77 PRO A O 1
ATOM 632 N N . GLN A 1 78 ? -39.003 16.528 24.893 1.00 68.31 78 GLN A N 1
ATOM 633 C CA . GLN A 1 78 ? -39.761 17.638 25.503 1.00 68.31 78 GLN A CA 1
ATOM 634 C C . GLN A 1 78 ? -40.591 18.450 24.493 1.00 68.31 78 GLN A C 1
ATOM 636 O O . GLN A 1 78 ? -41.180 19.467 24.851 1.00 68.31 78 GLN A O 1
ATOM 641 N N . TYR A 1 79 ? -40.603 18.035 23.230 1.00 66.31 79 TYR A N 1
ATOM 642 C CA . TYR A 1 79 ? -41.360 18.663 22.162 1.00 66.31 79 TYR A CA 1
ATOM 643 C C . TYR A 1 79 ? -42.211 17.606 21.478 1.00 66.31 79 TYR A C 1
ATOM 645 O O . TYR A 1 79 ? -41.689 16.605 20.984 1.00 66.31 79 TYR A O 1
ATOM 653 N N . ASP A 1 80 ? -43.510 17.875 21.425 1.00 66.50 80 ASP A N 1
ATOM 654 C CA . ASP A 1 80 ? -44.393 17.240 20.463 1.00 66.50 80 ASP A CA 1
ATOM 655 C C . ASP A 1 80 ? -43.903 17.692 19.079 1.00 66.50 80 ASP A C 1
ATOM 657 O O . ASP A 1 80 ? -43.871 18.892 18.787 1.00 66.50 80 ASP A O 1
ATOM 661 N N . PHE A 1 81 ? -43.388 16.761 18.271 1.00 61.69 81 PHE A N 1
ATOM 662 C CA . PHE A 1 81 ? -42.959 17.036 16.897 1.00 61.69 81 PHE A CA 1
ATOM 663 C C . PHE A 1 81 ? -44.211 17.236 16.034 1.00 61.69 81 PHE A C 1
ATOM 665 O O . PHE A 1 81 ? -44.554 16.393 15.207 1.00 61.69 81 PHE A O 1
ATOM 672 N N . ASP A 1 82 ? -44.907 18.351 16.246 1.00 66.69 82 ASP A N 1
ATOM 673 C CA . ASP A 1 82 ? -46.003 18.781 15.388 1.00 66.69 82 ASP A CA 1
ATOM 674 C C . ASP A 1 82 ? -45.425 19.289 14.057 1.00 66.69 82 ASP A C 1
ATOM 676 O O . ASP A 1 82 ? -45.086 20.462 13.869 1.00 66.69 82 ASP A O 1
ATOM 680 N N . MET A 1 83 ? -45.237 18.341 13.140 1.00 66.56 83 MET A N 1
ATOM 681 C CA . MET A 1 83 ? -44.772 18.572 11.774 1.00 66.56 83 MET A CA 1
ATOM 682 C C . MET A 1 83 ? -45.923 18.955 10.831 1.00 66.56 83 MET A C 1
ATOM 684 O O . MET A 1 83 ? -45.667 19.172 9.644 1.00 66.56 83 MET A O 1
ATOM 688 N N . ASP A 1 84 ? -47.161 19.076 11.331 1.00 67.44 84 ASP A N 1
ATOM 689 C CA . ASP A 1 84 ? -48.331 19.396 10.504 1.00 67.44 84 ASP A CA 1
ATOM 690 C C . ASP A 1 84 ? -48.255 20.833 9.957 1.00 67.44 84 ASP A C 1
ATOM 692 O O . ASP A 1 84 ? -48.833 21.132 8.919 1.00 67.44 84 ASP A O 1
ATOM 696 N N . SER A 1 85 ? -47.463 21.711 10.586 1.00 64.50 85 SER A N 1
ATOM 697 C CA . SER A 1 85 ? -47.219 23.088 10.118 1.00 64.50 85 SER A CA 1
ATOM 698 C C . SER A 1 85 ? -46.214 23.223 8.961 1.00 64.50 85 SER A C 1
ATOM 700 O O . SER A 1 85 ? -46.048 24.316 8.421 1.00 64.50 85 SER A O 1
ATOM 702 N N . VAL A 1 86 ? -45.501 22.151 8.589 1.00 63.19 86 VAL A N 1
ATOM 703 C CA . VAL A 1 86 ? -44.421 22.199 7.578 1.00 63.19 86 VAL A CA 1
ATOM 704 C C . VAL A 1 86 ? -44.934 21.927 6.157 1.00 63.19 86 VAL A C 1
ATOM 706 O O . VAL A 1 86 ? -44.256 22.261 5.184 1.00 63.19 86 VAL A O 1
ATOM 709 N N . TYR A 1 87 ? -46.128 21.352 6.020 1.00 58.62 87 TYR A N 1
ATOM 710 C CA . TYR A 1 87 ? -46.731 21.000 4.736 1.00 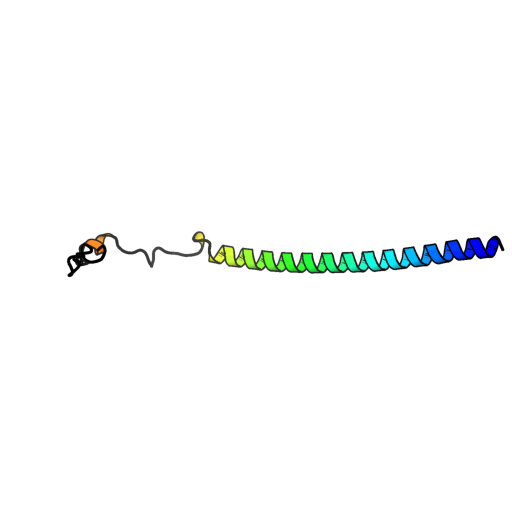58.62 87 TYR A CA 1
ATOM 711 C C . TYR A 1 87 ? -48.041 21.775 4.514 1.00 58.62 87 TYR A C 1
ATOM 713 O O . TYR A 1 87 ? -49.119 21.196 4.620 1.00 58.62 87 TYR A O 1
ATOM 721 N N . ASP A 1 88 ? -47.922 23.069 4.194 1.00 60.66 88 ASP A N 1
ATOM 722 C CA . ASP A 1 88 ? -48.977 23.886 3.556 1.00 60.66 88 ASP A CA 1
ATOM 723 C C . ASP A 1 88 ? -48.906 23.781 2.017 1.00 60.66 88 ASP A C 1
ATOM 725 O O . ASP A 1 88 ? -47.779 23.837 1.461 1.00 60.66 88 ASP A O 1
#

Sequence (88 aa):
MKIFLTFMIIFNSLLMAADSAKSNKERKARAEKQLKKEMENEKKYAKEQTFYSEKNYDFKGAEVNKDSLDSVPELEPQYDFDMDSVYD

Radius of gyration: 36.78 Å; chains: 1; bounding box: 77×35×91 Å

Foldseek 3Di:
DVVVVVVVVVVVVVVVVVVVVVVVVVVVVVVVVVVVVVVVVVVVVVVVVVVVPCVVDDCVVVDDDPVCVVVDDDDDPPDDPPCVVVPD